Protein AF-A0A954H9X2-F1 (afdb_monomer_lite)

Radius of gyration: 22.0 Å; chains: 1; bounding box: 46×34×61 Å

pLDDT: mean 71.07, std 11.32, range [45.97, 89.25]

Structure (mmCIF, N/CA/C/O backbone):
data_AF-A0A954H9X2-F1
#
_entry.id   AF-A0A954H9X2-F1
#
loop_
_atom_site.group_PDB
_atom_site.id
_atom_site.type_symbol
_atom_site.label_atom_id
_atom_site.label_alt_id
_atom_site.label_comp_id
_atom_site.label_asym_id
_atom_site.label_entity_id
_atom_site.label_seq_id
_atom_site.pdbx_PDB_ins_code
_atom_site.Cartn_x
_atom_site.Cartn_y
_atom_site.Cartn_z
_atom_site.occupancy
_atom_site.B_iso_or_equiv
_atom_site.auth_seq_id
_atom_site.auth_comp_id
_atom_site.auth_asym_id
_atom_site.auth_atom_id
_atom_site.pdbx_PDB_model_num
ATOM 1 N N . MET A 1 1 ? 26.490 26.703 -32.001 1.00 56.34 1 MET A N 1
ATOM 2 C CA . MET A 1 1 ? 26.478 25.242 -31.761 1.00 56.34 1 MET A CA 1
ATOM 3 C C . MET A 1 1 ? 25.417 24.629 -32.663 1.00 56.34 1 MET A C 1
ATOM 5 O O . MET A 1 1 ? 24.267 25.028 -32.555 1.00 56.34 1 MET A O 1
ATOM 9 N N . ARG A 1 2 ? 25.789 23.770 -33.619 1.00 72.12 2 ARG A N 1
ATOM 10 C CA . ARG A 1 2 ? 24.836 23.108 -34.528 1.00 72.12 2 ARG A CA 1
ATOM 11 C C . ARG A 1 2 ? 24.657 21.675 -34.043 1.00 72.12 2 ARG A C 1
ATOM 13 O O . ARG A 1 2 ? 25.590 20.887 -34.146 1.00 72.12 2 ARG A O 1
ATOM 20 N N . PHE A 1 3 ? 23.498 21.368 -33.473 1.00 69.00 3 PHE A N 1
ATOM 21 C CA . PHE A 1 3 ? 23.173 20.006 -33.063 1.00 69.00 3 PHE A CA 1
ATOM 22 C C . PHE A 1 3 ? 22.774 19.196 -34.296 1.00 69.00 3 PHE A C 1
ATOM 24 O O . PHE A 1 3 ? 21.940 19.624 -35.092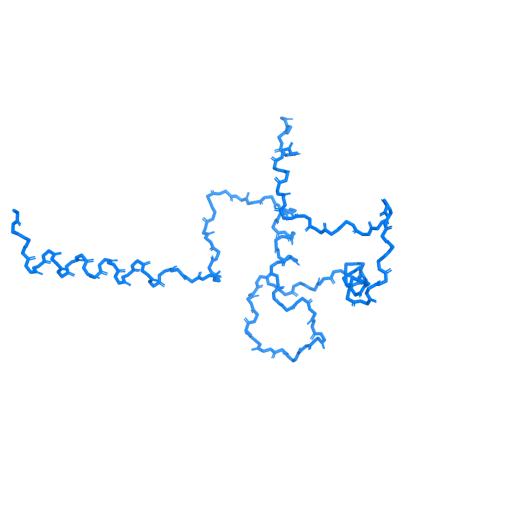 1.00 69.00 3 PHE A O 1
ATOM 31 N N . SER A 1 4 ? 23.420 18.045 -34.478 1.00 80.62 4 SER A N 1
ATOM 32 C CA . SER A 1 4 ? 23.090 17.099 -35.546 1.00 80.62 4 SER A CA 1
ATOM 33 C C . SER A 1 4 ? 21.701 16.502 -35.305 1.00 80.62 4 SER A C 1
ATOM 35 O O . SER A 1 4 ? 21.332 16.240 -34.158 1.00 80.62 4 SER A O 1
ATOM 37 N N . ALA A 1 5 ? 20.954 16.221 -36.377 1.00 80.25 5 ALA A N 1
ATOM 38 C CA . ALA A 1 5 ? 19.668 15.519 -36.309 1.00 80.25 5 ALA A CA 1
ATOM 39 C C . ALA A 1 5 ? 19.776 14.182 -35.549 1.00 80.25 5 ALA A C 1
ATOM 41 O O . ALA A 1 5 ? 18.846 13.777 -34.858 1.00 80.25 5 ALA A O 1
ATOM 42 N N . PHE A 1 6 ? 20.951 13.548 -35.595 1.00 83.31 6 PHE A N 1
ATOM 43 C CA . PHE A 1 6 ? 21.248 12.339 -34.833 1.00 83.31 6 PHE A CA 1
ATOM 44 C C . PHE A 1 6 ? 21.296 12.589 -33.316 1.00 83.31 6 PHE A C 1
ATOM 46 O O . PHE A 1 6 ? 20.767 11.800 -32.539 1.00 83.31 6 PHE A O 1
ATOM 53 N N . GLN A 1 7 ? 21.867 13.719 -32.881 1.00 83.62 7 GLN A N 1
ATOM 54 C CA . GLN A 1 7 ? 21.890 14.093 -31.463 1.00 83.62 7 GLN A CA 1
ATOM 55 C C . GLN A 1 7 ? 20.500 14.466 -30.944 1.00 83.62 7 GLN A C 1
ATOM 57 O O . GLN A 1 7 ? 20.158 14.090 -29.828 1.00 83.62 7 GLN A O 1
ATOM 62 N N . LEU A 1 8 ? 19.678 15.135 -31.760 1.00 87.25 8 LEU A N 1
ATOM 63 C CA . LEU A 1 8 ? 18.277 15.402 -31.418 1.00 87.25 8 LEU A CA 1
ATOM 64 C C . LEU A 1 8 ? 17.459 14.106 -31.309 1.00 87.25 8 LEU A C 1
ATOM 66 O O . LEU A 1 8 ? 16.659 13.976 -30.386 1.00 87.25 8 LEU A O 1
ATOM 70 N N . GLY A 1 9 ? 17.701 13.133 -32.194 1.00 89.12 9 GLY A N 1
ATOM 71 C CA . GLY A 1 9 ? 17.052 11.821 -32.141 1.00 89.12 9 GLY A CA 1
ATOM 72 C C . GLY A 1 9 ? 17.376 11.046 -30.862 1.00 89.12 9 GLY A C 1
ATOM 73 O O . GLY A 1 9 ? 16.467 10.555 -30.197 1.00 89.12 9 GLY A O 1
ATOM 74 N N . ILE A 1 10 ? 18.652 10.998 -30.466 1.00 89.25 10 ILE A N 1
ATOM 75 C CA . ILE A 1 10 ? 19.074 10.348 -29.212 1.00 89.25 10 ILE A CA 1
ATOM 76 C C . ILE A 1 10 ? 18.431 11.027 -27.998 1.00 89.25 10 ILE A C 1
ATOM 78 O O . ILE A 1 10 ? 17.928 10.347 -27.104 1.00 89.25 10 ILE A O 1
ATOM 82 N N . LEU A 1 11 ? 18.421 12.360 -27.970 1.00 88.38 11 LEU A N 1
ATOM 83 C CA . LEU A 1 11 ? 17.889 13.130 -26.847 1.00 88.38 11 LEU A CA 1
ATOM 84 C C . LEU A 1 11 ? 16.371 12.931 -26.703 1.00 88.38 11 LEU A C 1
ATOM 86 O O . LEU A 1 11 ? 15.876 12.739 -25.595 1.00 88.38 11 LEU A O 1
ATOM 90 N N . LEU A 1 12 ? 15.646 12.865 -27.823 1.00 86.00 12 LEU A N 1
ATOM 91 C CA . LEU A 1 12 ? 14.213 12.575 -27.849 1.00 86.00 12 LEU A CA 1
ATOM 92 C C . LEU A 1 12 ? 13.895 11.161 -27.333 1.00 86.00 12 LEU A C 1
ATOM 94 O O . LEU A 1 12 ? 12.987 10.998 -26.519 1.00 86.00 12 LEU A O 1
ATOM 98 N N . VAL A 1 13 ? 14.668 10.150 -27.744 1.00 85.19 13 VAL A N 1
ATOM 99 C CA . VAL A 1 13 ? 14.513 8.769 -27.250 1.00 85.19 13 VAL A CA 1
ATOM 100 C C . VAL A 1 13 ? 14.783 8.689 -25.744 1.00 85.19 13 VAL A C 1
ATOM 102 O O . VAL A 1 13 ? 14.029 8.035 -25.023 1.00 85.19 13 VAL A O 1
ATOM 105 N N . LEU A 1 14 ? 15.802 9.391 -25.243 1.00 82.50 14 LEU A N 1
ATOM 106 C CA . LEU A 1 14 ? 16.102 9.475 -23.809 1.00 82.50 14 LEU A CA 1
ATOM 107 C C . LEU A 1 14 ? 14.959 10.125 -23.015 1.00 82.50 14 LEU A C 1
ATOM 109 O O . LEU A 1 14 ? 14.558 9.595 -21.980 1.00 82.50 14 LEU A O 1
ATOM 113 N N . CYS A 1 15 ? 14.388 11.224 -23.514 1.00 79.19 15 CYS A N 1
ATOM 114 C CA . CYS A 1 15 ? 13.263 11.897 -22.862 1.00 79.19 15 CYS A CA 1
ATOM 115 C C . CYS A 1 15 ? 11.990 11.037 -22.830 1.00 79.19 15 CYS A C 1
ATOM 117 O O . CYS A 1 15 ? 11.305 11.014 -21.810 1.00 79.19 15 CYS A O 1
ATOM 119 N N . LEU A 1 16 ? 11.690 10.305 -23.907 1.00 77.50 16 LEU A N 1
ATOM 120 C CA . LEU A 1 16 ? 10.515 9.425 -23.986 1.00 77.50 16 LEU A CA 1
ATOM 121 C C . LEU A 1 16 ? 10.630 8.196 -23.070 1.00 77.50 16 LEU A C 1
ATOM 123 O O . LEU A 1 16 ? 9.631 7.749 -22.515 1.00 77.50 16 LEU A O 1
ATOM 127 N N . ASN A 1 17 ? 11.839 7.664 -22.870 1.00 71.25 17 ASN A N 1
ATOM 128 C CA . ASN A 1 17 ? 12.058 6.563 -21.927 1.00 71.25 17 ASN A CA 1
ATOM 129 C C . ASN A 1 17 ? 12.061 7.036 -20.464 1.00 71.25 17 ASN A C 1
ATOM 131 O O . ASN A 1 17 ? 11.663 6.284 -19.577 1.00 71.25 17 ASN A O 1
ATOM 135 N N . ALA A 1 18 ? 12.454 8.284 -20.196 1.00 68.19 18 ALA A N 1
ATOM 136 C CA . ALA A 1 18 ? 12.449 8.836 -18.842 1.00 68.19 18 ALA A CA 1
ATOM 137 C C . ALA A 1 18 ? 11.028 9.048 -18.285 1.00 68.19 18 ALA A C 1
ATOM 139 O O . ALA A 1 18 ? 10.811 8.881 -17.085 1.00 68.19 18 ALA A O 1
ATOM 140 N N . THR A 1 19 ? 10.049 9.377 -19.132 1.00 64.94 19 THR A N 1
ATOM 141 C CA . THR A 1 19 ? 8.662 9.612 -18.692 1.00 64.94 19 THR A CA 1
ATOM 142 C C . THR A 1 19 ? 7.858 8.324 -18.493 1.00 64.94 19 THR A C 1
ATOM 144 O O . THR A 1 19 ? 6.927 8.316 -17.692 1.00 64.94 19 THR A O 1
ATOM 147 N N . GLY A 1 20 ? 8.236 7.218 -19.147 1.00 58.81 20 GLY A N 1
ATOM 148 C CA . GLY A 1 20 ? 7.554 5.920 -19.023 1.00 58.81 20 GLY A CA 1
ATOM 149 C C . GLY A 1 20 ? 7.801 5.177 -17.703 1.00 58.81 20 GLY A C 1
ATOM 150 O O . GLY A 1 20 ? 7.015 4.310 -17.328 1.00 58.81 20 GLY A O 1
ATOM 151 N N . CYS A 1 21 ? 8.857 5.528 -16.964 1.00 60.16 21 CYS A N 1
ATOM 152 C CA . CYS A 1 21 ? 9.218 4.864 -15.705 1.00 60.16 21 CYS A CA 1
ATOM 153 C C . CYS A 1 21 ? 8.560 5.480 -14.459 1.00 60.16 21 CYS A C 1
ATOM 155 O O . CYS A 1 21 ? 8.710 4.948 -13.360 1.00 60.16 21 CYS A O 1
ATOM 157 N N . MET A 1 22 ? 7.817 6.582 -14.596 1.00 60.25 22 MET A N 1
ATOM 158 C CA . MET A 1 22 ? 7.109 7.218 -13.481 1.00 60.25 22 MET A CA 1
ATOM 159 C C . MET A 1 22 ? 5.712 6.614 -13.301 1.00 60.25 22 MET A C 1
ATOM 161 O O . MET A 1 22 ? 4.700 7.296 -13.433 1.00 60.25 22 MET A O 1
ATOM 165 N N . ASN A 1 23 ? 5.637 5.318 -12.999 1.00 65.06 23 ASN A N 1
ATOM 166 C CA . ASN A 1 23 ? 4.386 4.730 -12.530 1.00 65.06 23 ASN A CA 1
ATOM 167 C C . ASN A 1 23 ? 4.240 5.041 -11.026 1.00 65.06 23 ASN A C 1
ATOM 169 O O . ASN A 1 23 ? 5.082 4.600 -10.237 1.00 65.06 23 ASN A O 1
ATOM 173 N N . PRO A 1 24 ? 3.187 5.765 -10.603 1.00 60.69 24 PRO A N 1
ATOM 174 C CA . PRO A 1 24 ? 2.974 6.117 -9.198 1.00 60.69 24 PRO A CA 1
ATOM 175 C C . PRO A 1 24 ? 2.761 4.895 -8.288 1.00 60.69 24 PRO A C 1
ATOM 177 O O . PRO A 1 24 ? 2.861 5.021 -7.072 1.00 60.69 24 PRO A O 1
ATOM 180 N N . ASN A 1 25 ? 2.507 3.713 -8.859 1.00 59.69 25 ASN A N 1
ATOM 181 C CA . ASN A 1 25 ? 2.328 2.463 -8.121 1.00 59.69 25 ASN A CA 1
ATOM 182 C C . ASN A 1 25 ? 3.631 1.663 -7.926 1.00 59.69 25 ASN A C 1
ATOM 184 O O . ASN A 1 25 ? 3.595 0.582 -7.339 1.00 59.69 25 ASN A O 1
ATOM 188 N N . ILE A 1 26 ? 4.781 2.140 -8.422 1.00 65.00 26 ILE A N 1
ATOM 189 C CA . ILE A 1 26 ? 6.055 1.418 -8.289 1.00 65.00 26 ILE A CA 1
ATOM 190 C C . ILE A 1 26 ? 6.727 1.758 -6.958 1.00 65.00 26 ILE A C 1
ATOM 192 O O . ILE A 1 26 ? 7.051 2.909 -6.665 1.00 65.00 26 ILE A O 1
ATOM 196 N N . ARG A 1 27 ? 6.997 0.717 -6.164 1.00 66.88 27 ARG A N 1
ATOM 197 C CA . ARG A 1 27 ? 7.857 0.798 -4.982 1.00 66.88 27 ARG A CA 1
ATOM 198 C C . ARG A 1 27 ? 9.311 0.640 -5.435 1.00 66.88 27 ARG A C 1
ATOM 200 O O . ARG A 1 27 ? 9.675 -0.392 -5.991 1.00 66.88 27 ARG A O 1
ATOM 207 N N . TRP A 1 28 ? 10.130 1.666 -5.221 1.00 73.56 28 TRP A N 1
ATOM 208 C CA . TRP A 1 28 ? 11.547 1.625 -5.587 1.00 73.56 28 TRP A CA 1
ATOM 209 C C . TRP A 1 28 ? 12.310 0.601 -4.737 1.00 73.56 28 TRP A C 1
ATOM 211 O O . TRP A 1 28 ? 12.007 0.464 -3.545 1.00 73.56 28 TRP A O 1
ATOM 221 N N . PRO A 1 29 ? 13.304 -0.100 -5.314 1.00 70.56 29 PRO A N 1
ATOM 222 C CA . PRO A 1 29 ? 14.165 -0.982 -4.543 1.00 70.56 2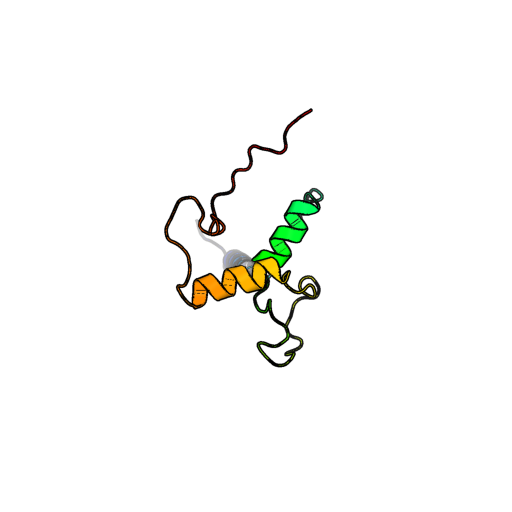9 PRO A CA 1
ATOM 223 C C . PRO A 1 29 ? 14.901 -0.169 -3.474 1.00 70.56 29 PRO A C 1
ATOM 225 O O . PRO A 1 29 ? 15.466 0.889 -3.755 1.00 70.56 29 PRO A O 1
ATOM 228 N N . GLN A 1 30 ? 14.873 -0.655 -2.237 1.00 72.88 30 GLN A N 1
ATOM 229 C CA . GLN A 1 30 ? 15.591 -0.037 -1.126 1.00 72.88 30 GLN A CA 1
ATOM 230 C C . GLN A 1 30 ? 16.984 -0.662 -1.014 1.00 72.88 30 GLN A C 1
ATOM 232 O O . GLN A 1 30 ? 17.131 -1.874 -1.149 1.00 72.88 30 GLN A O 1
ATOM 237 N N . LEU A 1 31 ? 18.010 0.159 -0.758 1.00 79.44 31 LEU A N 1
ATOM 238 C CA . LEU A 1 31 ? 19.380 -0.330 -0.536 1.00 79.44 31 LEU A CA 1
ATOM 239 C C . LEU A 1 31 ? 19.532 -1.124 0.773 1.00 79.44 31 LEU A C 1
ATOM 241 O O . LEU A 1 31 ? 20.482 -1.886 0.919 1.00 79.44 31 LEU A O 1
ATOM 245 N N . PHE A 1 32 ? 18.620 -0.928 1.724 1.00 78.56 32 PHE A N 1
ATOM 246 C CA . PHE A 1 32 ? 18.654 -1.533 3.050 1.00 78.56 32 PHE A CA 1
ATOM 247 C C . PHE A 1 32 ? 17.284 -2.115 3.385 1.00 78.56 32 PHE A C 1
ATOM 249 O O . PHE A 1 32 ? 16.271 -1.618 2.893 1.00 78.56 32 PHE A O 1
ATOM 256 N N . ASN A 1 33 ? 17.257 -3.141 4.238 1.00 72.06 33 ASN A N 1
ATOM 257 C CA . ASN A 1 33 ? 15.996 -3.679 4.734 1.00 72.06 33 ASN A CA 1
ATOM 258 C C . ASN A 1 33 ? 15.303 -2.630 5.616 1.00 72.06 33 ASN A C 1
ATOM 260 O O . ASN A 1 33 ? 15.902 -2.194 6.606 1.00 72.06 33 ASN A O 1
ATOM 264 N N . PRO A 1 34 ? 14.065 -2.223 5.291 1.00 70.56 34 PRO A N 1
ATOM 265 C CA . PRO A 1 34 ? 13.292 -1.383 6.186 1.00 70.56 34 PRO A CA 1
ATOM 266 C C . PRO A 1 34 ? 12.992 -2.146 7.481 1.00 70.56 34 PRO A C 1
ATOM 268 O O . PRO A 1 34 ? 12.862 -3.370 7.492 1.00 70.56 34 PRO A O 1
ATOM 271 N N . ASP A 1 35 ? 12.858 -1.414 8.585 1.00 80.44 35 ASP A N 1
ATOM 272 C CA . ASP A 1 35 ? 12.380 -1.979 9.847 1.00 80.44 35 ASP A CA 1
ATOM 273 C C . ASP A 1 35 ? 11.015 -2.661 9.629 1.00 80.44 35 ASP A C 1
ATOM 275 O O . ASP A 1 35 ? 10.107 -2.057 9.046 1.00 80.44 35 ASP A O 1
ATOM 279 N N . LEU A 1 36 ? 10.847 -3.894 10.120 1.00 75.44 36 LEU A N 1
ATOM 280 C CA . LEU A 1 36 ? 9.640 -4.709 9.930 1.00 75.44 36 LEU A CA 1
ATOM 281 C C . LEU A 1 36 ? 8.376 -3.994 10.428 1.00 75.44 36 LEU A C 1
ATOM 283 O O . LEU A 1 36 ? 7.296 -4.140 9.852 1.00 75.44 36 LEU A O 1
ATOM 287 N N . LEU A 1 37 ? 8.496 -3.189 11.488 1.00 75.50 37 LEU A N 1
ATOM 288 C CA . LEU A 1 37 ? 7.376 -2.391 11.991 1.00 75.50 37 LEU A CA 1
ATOM 289 C C . LEU A 1 37 ? 6.991 -1.272 11.022 1.00 75.50 37 LEU A C 1
ATOM 291 O O . LEU A 1 37 ? 5.806 -0.971 10.863 1.00 75.50 37 LEU A O 1
ATOM 295 N N . SER A 1 38 ? 7.978 -0.652 10.378 1.00 78.94 38 SER A N 1
ATOM 296 C CA . SER A 1 38 ? 7.752 0.403 9.391 1.00 78.94 38 SER A CA 1
ATOM 297 C C . SER A 1 38 ? 7.097 -0.149 8.125 1.00 78.94 38 SER A C 1
ATOM 299 O O . SER A 1 38 ? 6.162 0.461 7.603 1.00 78.94 38 SER A O 1
ATOM 301 N N . GLU A 1 39 ? 7.507 -1.344 7.697 1.00 76.81 39 GLU A N 1
ATOM 302 C CA . GLU A 1 39 ? 6.944 -2.018 6.536 1.00 76.81 39 GLU A CA 1
ATOM 303 C C . GLU A 1 39 ? 5.481 -2.397 6.773 1.00 76.81 39 GLU A C 1
ATOM 305 O O . GLU A 1 39 ? 4.621 -2.012 5.977 1.00 76.81 39 GLU A O 1
ATOM 310 N N . ARG A 1 40 ? 5.166 -3.033 7.909 1.00 75.75 40 ARG A N 1
ATOM 311 C CA . ARG A 1 40 ? 3.779 -3.374 8.273 1.00 75.75 40 ARG A CA 1
ATOM 312 C C . ARG A 1 40 ? 2.879 -2.142 8.313 1.00 75.75 40 ARG A C 1
ATOM 314 O O . ARG A 1 40 ? 1.819 -2.126 7.694 1.00 75.75 40 ARG A O 1
ATOM 321 N N . ARG A 1 41 ? 3.337 -1.056 8.948 1.00 77.94 41 ARG A N 1
ATOM 322 C CA . ARG A 1 41 ? 2.580 0.210 8.975 1.00 77.94 41 ARG A CA 1
ATOM 323 C C . ARG A 1 41 ? 2.392 0.817 7.588 1.00 77.94 41 ARG A C 1
ATOM 325 O O . ARG A 1 41 ? 1.383 1.480 7.359 1.00 77.94 41 ARG A O 1
ATOM 332 N N . SER A 1 42 ? 3.358 0.642 6.686 1.00 77.25 42 SER A N 1
ATOM 333 C CA . SER A 1 42 ? 3.246 1.136 5.312 1.00 77.25 42 SER A CA 1
ATOM 334 C C . SER A 1 42 ? 2.150 0.390 4.548 1.00 77.25 42 SER A C 1
ATOM 336 O O . SER A 1 42 ? 1.329 1.028 3.894 1.00 77.25 42 SER A O 1
ATOM 338 N N . VAL A 1 43 ? 2.071 -0.935 4.702 1.00 78.12 43 VAL A N 1
ATOM 339 C CA . VAL A 1 43 ? 1.033 -1.759 4.069 1.00 78.12 43 VAL A CA 1
ATOM 340 C C . VAL A 1 43 ? -0.351 -1.321 4.547 1.00 78.12 43 VAL A C 1
ATOM 342 O O . VAL A 1 43 ? -1.187 -0.949 3.733 1.00 78.12 43 VAL A O 1
ATOM 345 N N . GLU A 1 44 ? -0.559 -1.208 5.859 1.00 76.25 44 GLU A N 1
ATOM 346 C CA . GLU A 1 44 ? -1.860 -0.799 6.411 1.00 76.25 44 GLU A CA 1
ATOM 347 C C . GLU A 1 44 ? -2.293 0.630 6.030 1.00 76.25 44 GLU A C 1
ATOM 349 O O . GLU A 1 44 ? -3.472 0.988 6.125 1.00 76.25 44 GLU A O 1
ATOM 354 N N . ARG A 1 45 ? -1.337 1.506 5.703 1.00 77.50 45 ARG A N 1
ATOM 355 C CA . ARG A 1 45 ? -1.604 2.912 5.372 1.00 77.50 45 ARG A CA 1
ATOM 356 C C . ARG A 1 45 ? -1.906 3.109 3.894 1.00 77.50 45 ARG A C 1
ATOM 358 O O . ARG A 1 45 ? -2.761 3.927 3.578 1.00 77.50 45 ARG A O 1
ATOM 365 N N . TYR A 1 46 ? -1.171 2.422 3.026 1.00 79.25 46 TYR A N 1
ATOM 366 C CA . TYR A 1 46 ? -1.222 2.645 1.583 1.00 79.25 46 TYR A CA 1
ATOM 367 C C . TYR A 1 46 ? -2.124 1.657 0.844 1.00 79.25 46 TYR A C 1
ATOM 369 O O . TYR A 1 46 ? -2.214 1.761 -0.373 1.00 79.25 46 TYR A O 1
ATOM 377 N N . ASP A 1 47 ? -2.771 0.719 1.543 1.00 79.31 47 ASP A N 1
ATOM 378 C CA . ASP A 1 47 ? -3.776 -0.149 0.929 1.00 79.31 47 ASP A CA 1
ATOM 379 C C . ASP A 1 47 ? -4.973 0.684 0.431 1.00 79.31 47 ASP A C 1
ATOM 381 O O . ASP A 1 47 ? -5.652 1.310 1.259 1.00 79.31 47 ASP A O 1
ATOM 385 N N . PRO A 1 48 ? -5.246 0.716 -0.888 1.00 70.75 48 PRO A N 1
ATOM 386 C CA . PRO A 1 48 ? -6.417 1.400 -1.424 1.00 70.75 48 PRO A CA 1
ATOM 387 C C . PRO A 1 48 ? -7.735 0.683 -1.095 1.00 70.75 48 PRO A C 1
ATOM 389 O O . PRO A 1 48 ? -8.773 1.339 -1.069 1.00 70.75 48 PRO A O 1
ATOM 392 N N . PHE A 1 49 ? -7.710 -0.629 -0.827 1.00 72.62 49 PHE A N 1
ATOM 393 C CA . PHE A 1 49 ? -8.901 -1.450 -0.585 1.00 72.62 49 PHE A CA 1
ATOM 394 C C . PHE A 1 49 ? -8.788 -2.192 0.757 1.00 72.62 49 PHE A C 1
ATOM 396 O O . PHE A 1 49 ? -8.741 -3.413 0.801 1.00 72.62 49 PHE A O 1
ATOM 403 N N . PRO A 1 50 ? -8.741 -1.488 1.893 1.00 71.81 50 PRO A N 1
ATOM 404 C CA . PRO A 1 50 ? -8.449 -2.097 3.191 1.00 71.81 50 PRO A CA 1
ATOM 405 C C . PRO A 1 50 ? -9.518 -3.064 3.712 1.00 71.81 50 PRO A C 1
ATOM 407 O O . PRO A 1 50 ? -9.197 -3.874 4.576 1.00 71.81 50 PRO A O 1
ATOM 410 N N . ASP A 1 51 ? -10.756 -2.956 3.220 1.00 78.94 51 ASP A N 1
ATOM 411 C CA . ASP A 1 51 ? -11.889 -3.789 3.619 1.00 78.94 51 ASP A CA 1
ATOM 412 C C . ASP A 1 51 ? -12.259 -4.757 2.497 1.00 78.94 51 ASP A C 1
ATOM 414 O O . ASP A 1 51 ? -12.539 -4.344 1.371 1.00 78.94 51 ASP A O 1
ATOM 418 N N . GLU A 1 52 ? -12.266 -6.048 2.820 1.00 77.56 52 GLU A N 1
ATOM 419 C CA . GLU A 1 52 ? -12.701 -7.123 1.915 1.00 77.56 52 GLU A CA 1
ATOM 420 C C . GLU A 1 52 ? -14.196 -7.045 1.578 1.00 77.56 52 GLU A C 1
ATOM 422 O O . GLU A 1 52 ? -14.581 -7.329 0.450 1.00 77.56 52 GLU A O 1
ATOM 427 N N . ASP A 1 53 ? -15.026 -6.590 2.518 1.00 80.19 53 ASP A N 1
ATOM 428 C CA . ASP A 1 53 ? -16.484 -6.543 2.344 1.00 80.19 53 ASP A CA 1
ATOM 429 C C . ASP A 1 53 ? -16.972 -5.283 1.611 1.00 80.19 53 ASP A C 1
ATOM 431 O O . ASP A 1 53 ? -18.144 -5.177 1.249 1.00 80.19 53 ASP A O 1
ATOM 435 N N . ALA A 1 54 ? -16.095 -4.294 1.404 1.00 75.88 54 ALA A N 1
ATOM 436 C CA . ALA A 1 54 ? -16.484 -3.008 0.826 1.00 75.88 54 ALA A CA 1
ATOM 437 C C . ALA A 1 54 ? -16.757 -3.087 -0.686 1.00 75.88 54 ALA A C 1
ATOM 439 O O . ALA A 1 54 ? -17.524 -2.282 -1.218 1.00 75.88 54 ALA A O 1
ATOM 440 N N . ALA A 1 55 ? -16.120 -4.027 -1.387 1.00 75.94 55 ALA A N 1
ATOM 441 C CA . ALA A 1 55 ? -16.266 -4.220 -2.823 1.00 75.94 55 ALA A CA 1
ATOM 442 C C . ALA A 1 55 ? -15.954 -5.677 -3.207 1.00 75.94 55 ALA A C 1
ATOM 444 O O . ALA A 1 55 ? -15.165 -6.328 -2.527 1.00 75.94 55 ALA A O 1
ATOM 445 N N . PRO A 1 56 ? -16.520 -6.195 -4.313 1.00 79.31 56 PRO A N 1
ATOM 446 C CA . PRO A 1 56 ? -16.140 -7.506 -4.829 1.00 79.31 56 PRO A CA 1
ATOM 447 C C . PRO A 1 56 ? -14.645 -7.551 -5.176 1.00 79.31 56 PRO A C 1
ATOM 449 O O . PRO A 1 56 ? -14.070 -6.552 -5.611 1.00 79.31 56 PRO A O 1
ATOM 452 N N . GLU A 1 57 ? -14.022 -8.719 -5.021 1.00 78.88 57 GLU A N 1
ATOM 453 C CA . GLU A 1 57 ? -12.605 -8.906 -5.330 1.00 78.88 57 GLU A CA 1
ATOM 454 C C . GLU A 1 57 ? -12.338 -8.646 -6.823 1.00 78.88 57 GLU A C 1
ATOM 456 O O . GLU A 1 57 ? -12.775 -9.388 -7.701 1.00 78.88 57 GLU A O 1
ATOM 461 N N . THR A 1 58 ? -11.615 -7.566 -7.127 1.00 76.56 58 THR A N 1
ATOM 462 C CA . THR A 1 58 ? -11.311 -7.158 -8.507 1.00 76.56 58 THR A CA 1
ATOM 463 C C . THR A 1 58 ? -10.015 -7.765 -9.049 1.00 76.56 58 THR A C 1
ATOM 465 O O . THR A 1 58 ? -9.629 -7.446 -10.170 1.00 76.56 58 THR A O 1
ATOM 468 N N . PHE A 1 59 ? -9.298 -8.587 -8.269 1.00 75.25 59 PHE A N 1
ATOM 469 C CA . PHE A 1 59 ? -7.955 -9.122 -8.578 1.00 75.25 59 PHE A CA 1
ATOM 470 C C . PHE A 1 59 ? -6.899 -8.065 -8.969 1.00 75.25 59 PHE A C 1
ATOM 472 O O . PHE A 1 59 ? -5.797 -8.400 -9.394 1.00 75.25 59 PHE A O 1
ATOM 479 N N . THR A 1 60 ? -7.198 -6.773 -8.806 1.00 77.81 60 THR A N 1
ATOM 480 C CA . THR A 1 60 ? -6.279 -5.659 -9.092 1.00 77.81 60 THR A CA 1
ATOM 481 C C . THR A 1 60 ? -5.433 -5.273 -7.883 1.00 77.81 60 THR A C 1
ATOM 483 O O . THR A 1 60 ? -4.611 -4.359 -7.967 1.00 77.81 60 THR A O 1
ATOM 486 N N . ARG A 1 61 ? -5.657 -5.917 -6.733 1.00 76.75 61 ARG A N 1
ATOM 487 C CA . ARG A 1 61 ? -4.934 -5.625 -5.501 1.00 76.75 61 ARG A CA 1
ATOM 488 C C . ARG A 1 61 ? -3.481 -6.102 -5.629 1.00 76.75 61 ARG A C 1
ATOM 490 O O . ARG A 1 61 ? -3.260 -7.249 -6.020 1.00 76.75 61 ARG A O 1
ATOM 497 N N . PRO A 1 62 ? -2.474 -5.282 -5.279 1.00 77.19 62 PRO A N 1
ATOM 498 C CA . PRO A 1 62 ? -1.098 -5.751 -5.312 1.00 77.19 62 PRO A CA 1
ATOM 499 C C . PRO A 1 62 ? -0.861 -6.860 -4.266 1.00 77.19 62 PRO A C 1
ATOM 501 O O . PRO A 1 62 ? -1.425 -6.788 -3.170 1.00 77.19 62 PRO A O 1
ATOM 504 N N . PRO A 1 63 ? 0.027 -7.838 -4.538 1.00 74.12 63 PRO A N 1
ATOM 505 C CA . PRO A 1 63 ? 0.265 -8.990 -3.656 1.00 74.12 63 PRO A CA 1
ATOM 506 C C . PRO A 1 63 ? 0.741 -8.646 -2.240 1.00 74.12 63 PRO A C 1
ATOM 508 O O . PRO A 1 63 ? 0.694 -9.482 -1.348 1.00 74.12 63 PRO A O 1
ATOM 511 N N . SER A 1 64 ? 1.234 -7.430 -2.018 1.00 72.62 64 SER A N 1
ATOM 512 C CA . SER A 1 64 ? 1.688 -6.962 -0.708 1.00 72.62 64 SER A CA 1
ATOM 513 C C . SER A 1 64 ? 0.557 -6.480 0.208 1.00 72.62 64 SER A C 1
ATOM 515 O O . SER A 1 64 ? 0.823 -6.216 1.377 1.00 72.62 64 SER A O 1
ATOM 517 N N . TYR A 1 65 ? -0.683 -6.374 -0.285 1.00 75.25 65 TYR A N 1
ATOM 518 C CA . TYR A 1 65 ? -1.819 -5.792 0.444 1.00 75.25 65 TYR A CA 1
ATOM 519 C C . TYR A 1 65 ? -2.910 -6.810 0.810 1.00 75.25 65 TYR A C 1
ATOM 521 O O . TYR A 1 65 ? -4.068 -6.455 0.955 1.00 75.25 65 TYR A O 1
ATOM 529 N N . VAL A 1 66 ? -2.579 -8.088 0.992 1.00 76.69 66 VAL A N 1
ATOM 530 C CA . VAL A 1 66 ? -3.576 -9.133 1.342 1.00 76.69 66 VAL A CA 1
ATOM 531 C C . VAL A 1 66 ? -4.059 -9.028 2.798 1.00 76.69 66 VAL A C 1
ATOM 533 O O . VAL A 1 66 ? -4.942 -9.755 3.232 1.00 76.69 66 VAL A O 1
ATOM 536 N N . GLN A 1 67 ? -3.449 -8.154 3.597 1.00 78.50 67 GLN A N 1
ATOM 537 C CA . GLN A 1 67 ? -3.679 -8.111 5.033 1.00 78.50 67 GLN A CA 1
ATOM 538 C C . GLN A 1 67 ? -4.763 -7.090 5.392 1.00 78.50 67 GLN A C 1
ATOM 540 O O . GLN A 1 67 ? -4.579 -5.891 5.197 1.00 78.50 67 GLN A O 1
ATOM 545 N N . GLN A 1 68 ? -5.870 -7.578 5.956 1.00 80.31 68 GLN A N 1
ATOM 546 C CA . GLN A 1 68 ? -6.973 -6.747 6.444 1.00 80.31 68 GLN A CA 1
ATOM 547 C C . GLN A 1 68 ? -6.548 -5.837 7.606 1.00 80.31 68 GLN A C 1
ATOM 549 O O . GLN A 1 68 ? -5.686 -6.190 8.422 1.00 80.31 68 GLN A O 1
ATOM 554 N N . ARG A 1 69 ? -7.195 -4.667 7.719 1.00 78.56 69 ARG A N 1
ATOM 555 C CA . ARG A 1 69 ? -7.028 -3.789 8.889 1.00 78.56 69 ARG A CA 1
ATOM 556 C C . ARG A 1 69 ? -7.522 -4.492 10.156 1.00 78.56 69 ARG A C 1
ATOM 558 O O . ARG A 1 69 ? -8.496 -5.237 10.136 1.00 78.56 69 ARG A O 1
ATOM 565 N N . SER A 1 70 ? -6.869 -4.212 11.284 1.00 82.25 70 SER A N 1
ATOM 566 C CA . SER A 1 70 ? -7.330 -4.707 12.584 1.00 82.25 70 SER A CA 1
ATOM 567 C C . SER A 1 70 ? -8.695 -4.119 12.950 1.00 82.25 70 SER A C 1
ATOM 569 O O . SER A 1 70 ? -8.975 -2.954 12.658 1.00 82.25 70 SER A O 1
ATOM 571 N N . GLU A 1 71 ? -9.524 -4.892 13.656 1.00 83.00 71 GLU A N 1
ATOM 572 C CA . GLU A 1 71 ? -10.868 -4.460 14.073 1.00 83.00 71 GLU A CA 1
ATOM 573 C C . GLU A 1 71 ? -10.844 -3.142 14.856 1.00 83.00 71 GLU A C 1
ATOM 575 O O . GLU A 1 71 ? -11.653 -2.250 14.614 1.00 83.00 71 GLU A O 1
ATOM 580 N N . ALA A 1 72 ? -9.864 -2.975 15.751 1.00 80.94 72 ALA A N 1
ATOM 581 C CA . ALA A 1 72 ? -9.697 -1.751 16.531 1.00 80.94 72 ALA A CA 1
ATOM 582 C C . ALA A 1 72 ? -9.469 -0.518 15.642 1.00 80.94 72 ALA A C 1
ATOM 584 O O . ALA A 1 72 ? -9.968 0.569 15.942 1.00 80.94 72 ALA A O 1
ATOM 585 N N . ARG A 1 73 ? -8.725 -0.681 14.542 1.00 78.19 73 ARG A N 1
ATOM 586 C CA . ARG A 1 73 ? -8.468 0.390 13.581 1.00 78.19 73 ARG A CA 1
ATOM 587 C C . ARG A 1 73 ? -9.683 0.650 12.697 1.00 78.19 73 ARG A C 1
ATOM 589 O O . ARG A 1 73 ? -10.046 1.812 12.544 1.00 78.19 73 ARG A O 1
ATOM 596 N N . ARG A 1 74 ? -10.337 -0.399 12.191 1.00 80.38 74 ARG A N 1
ATOM 597 C CA . ARG A 1 74 ? -11.582 -0.290 11.413 1.00 80.38 74 ARG A CA 1
ATOM 598 C C . ARG A 1 74 ? -12.660 0.449 12.209 1.00 80.38 74 ARG A C 1
ATOM 600 O O . ARG A 1 74 ? -13.224 1.421 11.722 1.00 80.38 74 ARG A O 1
ATOM 607 N N . ALA A 1 75 ? -12.864 0.078 13.474 1.00 83.12 75 A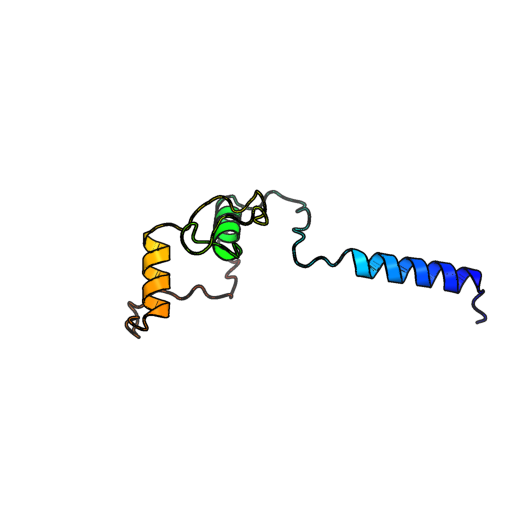LA A N 1
ATOM 608 C CA . ALA A 1 75 ? -13.804 0.755 14.366 1.00 83.12 75 ALA A CA 1
ATOM 609 C C . ALA A 1 75 ? -13.415 2.219 14.632 1.00 83.12 75 ALA A C 1
ATOM 611 O O . ALA A 1 75 ? -14.283 3.085 14.726 1.00 83.12 75 ALA A O 1
ATOM 612 N N . ALA A 1 76 ? -12.119 2.522 14.758 1.00 80.88 76 ALA A N 1
ATOM 613 C CA . ALA A 1 76 ? -11.657 3.899 14.909 1.00 80.88 76 ALA A CA 1
ATOM 614 C C . ALA A 1 76 ? -11.930 4.733 13.648 1.00 80.88 76 ALA A C 1
ATOM 616 O O . ALA A 1 76 ? -12.417 5.850 13.771 1.00 80.88 76 ALA A O 1
ATOM 617 N N . GLU A 1 77 ? -11.662 4.194 12.458 1.00 79.12 77 GLU A N 1
ATOM 618 C CA . GLU A 1 77 ? -11.924 4.847 11.169 1.00 79.12 77 GLU A CA 1
ATOM 619 C C . GLU A 1 77 ? -13.427 5.042 10.929 1.00 79.12 77 GLU A C 1
ATOM 621 O O . GLU A 1 77 ? -13.846 6.128 10.539 1.00 79.12 77 GLU A O 1
ATOM 626 N N . GLN A 1 78 ? -14.255 4.054 11.272 1.00 81.81 78 GLN A N 1
ATOM 627 C CA . GLN A 1 78 ? -15.711 4.166 11.204 1.00 81.81 78 GLN A CA 1
ATOM 628 C C . GLN A 1 78 ? -16.243 5.313 12.074 1.00 81.81 78 GLN A C 1
ATOM 630 O O . GLN A 1 78 ? -17.049 6.111 11.606 1.00 81.81 78 GLN A O 1
ATOM 635 N N . ARG A 1 79 ? -15.721 5.488 13.296 1.00 79.12 79 ARG A N 1
ATOM 636 C CA . ARG A 1 79 ? -16.080 6.637 14.152 1.00 79.12 79 ARG A CA 1
ATOM 637 C C . ARG A 1 79 ? -15.693 7.984 13.539 1.00 79.12 79 ARG A C 1
ATOM 639 O O . ARG A 1 79 ? -16.371 8.979 13.788 1.00 79.12 79 ARG A O 1
ATOM 646 N N . ILE A 1 80 ? -14.610 8.031 12.752 1.00 75.81 80 ILE A N 1
ATOM 647 C CA . ILE A 1 80 ? -14.227 9.234 11.998 1.00 75.81 80 ILE A CA 1
ATOM 648 C C . ILE A 1 80 ? -15.288 9.536 10.935 1.00 75.81 80 ILE A C 1
ATOM 650 O O . ILE A 1 80 ? -15.737 10.677 10.847 1.00 75.81 80 ILE A O 1
ATOM 654 N N . TYR A 1 81 ? -15.718 8.530 10.168 1.00 75.44 81 TYR A N 1
ATOM 655 C CA . TYR A 1 81 ? -16.751 8.692 9.137 1.00 75.44 81 TYR A CA 1
ATOM 656 C C . TYR A 1 81 ? -18.128 9.042 9.711 1.00 75.44 81 TYR A C 1
ATOM 658 O O . TYR A 1 81 ? -18.841 9.862 9.141 1.00 75.44 81 TYR A O 1
ATOM 666 N N . GLU A 1 82 ? -18.482 8.469 10.858 1.00 83.19 82 GLU A N 1
ATOM 667 C CA . GLU A 1 82 ? -19.735 8.745 11.570 1.00 83.19 82 GLU A CA 1
ATOM 668 C C . GLU A 1 82 ? -19.728 10.101 12.299 1.00 83.19 82 GLU A C 1
ATOM 670 O O . GLU A 1 82 ? -20.745 10.509 12.856 1.00 83.19 82 GLU A O 1
ATOM 675 N N . GLY A 1 83 ? -18.591 10.808 12.329 1.00 71.81 83 GLY A N 1
ATOM 676 C CA . GLY A 1 83 ? -18.458 12.094 13.017 1.00 71.81 83 GLY A CA 1
ATOM 677 C C . GLY A 1 83 ? -18.573 11.998 14.543 1.00 71.81 83 GLY A C 1
ATOM 678 O O . GLY A 1 83 ? -18.707 13.019 15.214 1.00 71.81 83 GLY A O 1
ATOM 679 N N . SER A 1 84 ? -18.496 10.792 15.111 1.00 67.00 84 SER A N 1
ATOM 680 C CA . SER A 1 84 ? -18.669 10.521 16.545 1.00 67.00 84 SER A CA 1
ATOM 681 C C . SER A 1 84 ? -17.371 10.660 17.351 1.00 67.00 84 SER A C 1
ATOM 683 O O . SER A 1 84 ? -17.298 10.260 18.516 1.00 67.00 84 SER A O 1
ATOM 685 N N . LEU A 1 85 ? -16.326 11.242 16.754 1.00 63.88 85 LEU A N 1
ATOM 686 C CA . LEU A 1 85 ? -15.060 11.497 17.432 1.00 63.88 85 LEU A CA 1
ATOM 687 C C . LEU A 1 85 ? -15.260 12.518 18.560 1.00 63.88 85 LEU A C 1
ATOM 689 O O . LEU A 1 85 ? -15.618 13.667 18.285 1.00 63.88 85 LEU A O 1
ATOM 693 N N . PRO A 1 86 ? -14.952 12.172 19.821 1.00 58.16 86 PRO A N 1
ATOM 694 C CA . PRO A 1 86 ? -14.878 13.175 20.866 1.00 58.16 86 PRO A CA 1
ATOM 695 C C . PRO A 1 86 ? -13.729 14.137 20.533 1.00 58.16 86 PRO A C 1
ATOM 697 O O . PRO A 1 86 ? -12.554 13.763 20.560 1.00 58.16 86 PRO A O 1
ATOM 700 N N . SER A 1 87 ? -14.070 15.383 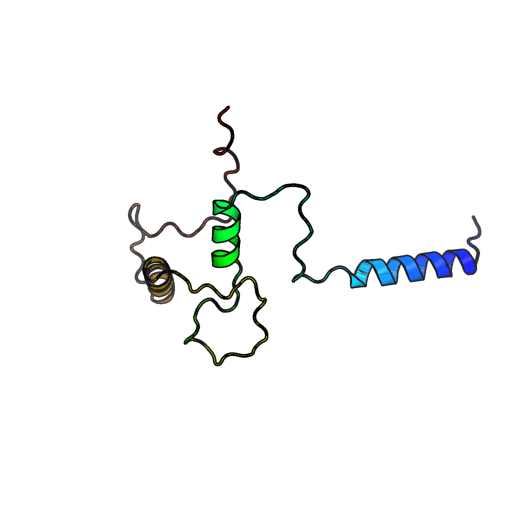20.201 1.00 52.16 87 SER A N 1
ATOM 701 C CA . SER A 1 87 ? -13.110 16.473 20.028 1.00 52.16 87 SER A CA 1
ATOM 702 C C . SER A 1 87 ? -12.519 16.830 21.396 1.00 52.16 87 SER A C 1
ATOM 704 O O . SER A 1 87 ? -13.083 17.625 22.144 1.00 52.16 87 SER A O 1
ATOM 706 N N . GLY A 1 88 ? -11.407 16.196 21.768 1.00 58.44 88 GLY A N 1
ATOM 707 C CA . GLY A 1 88 ? -10.728 16.420 23.044 1.00 58.44 88 GLY A CA 1
ATOM 708 C C . GLY A 1 88 ? -9.393 15.673 23.149 1.00 58.44 88 GLY A C 1
ATOM 709 O O . GLY A 1 88 ? -9.055 14.890 22.262 1.00 58.44 88 GLY A O 1
ATOM 710 N N . PRO A 1 89 ? -8.623 15.861 24.238 1.00 57.62 89 PRO A N 1
ATOM 711 C CA . PRO A 1 89 ? -7.308 15.229 24.436 1.00 57.62 89 PRO A CA 1
ATOM 712 C C . PRO A 1 89 ? -7.345 13.688 24.504 1.00 57.62 89 PRO A C 1
ATOM 714 O O . PRO A 1 89 ? -6.296 13.050 24.439 1.00 57.62 89 PRO A O 1
ATOM 717 N N . ALA A 1 90 ? -8.539 13.097 24.612 1.00 55.34 90 ALA A N 1
ATOM 718 C CA . ALA A 1 90 ? -8.798 11.657 24.583 1.00 55.34 90 ALA A CA 1
ATOM 719 C C . ALA A 1 90 ? -9.318 11.144 23.220 1.00 55.34 90 ALA A C 1
ATOM 721 O O . ALA A 1 90 ? -9.656 9.967 23.097 1.00 55.34 90 ALA A O 1
ATOM 722 N N . GLY A 1 91 ? -9.415 12.008 22.203 1.00 53.59 91 GLY A N 1
ATOM 723 C CA . GLY A 1 91 ? -9.841 11.619 20.860 1.00 53.59 91 GLY A CA 1
ATOM 724 C C . GLY A 1 91 ? -8.813 10.717 20.155 1.00 53.59 91 GLY A C 1
ATOM 725 O O . GLY A 1 91 ? -7.617 10.785 20.464 1.00 53.59 91 GLY A O 1
ATOM 726 N N . PRO A 1 92 ? -9.238 9.871 19.196 1.00 52.31 92 PRO A N 1
ATOM 727 C CA . PRO A 1 92 ? -8.322 9.088 18.373 1.00 52.31 92 PRO A CA 1
ATOM 728 C C . PRO A 1 92 ? -7.288 9.999 17.714 1.00 52.31 92 PRO A C 1
ATOM 730 O O . PRO A 1 92 ? -7.635 10.969 17.039 1.00 52.31 92 PRO A O 1
ATOM 733 N N . ARG A 1 93 ? -6.000 9.695 17.908 1.00 57.69 93 ARG A N 1
ATOM 734 C CA . ARG A 1 93 ? -4.930 10.399 17.200 1.00 57.69 93 ARG A CA 1
ATOM 735 C C . ARG A 1 93 ? -5.086 10.105 15.716 1.00 57.69 93 ARG A C 1
ATOM 737 O O . ARG A 1 93 ? -4.779 9.001 15.270 1.00 57.69 93 ARG A O 1
ATOM 744 N N . VAL A 1 94 ? -5.557 11.094 14.964 1.00 54.31 94 VAL A N 1
ATOM 745 C CA . VAL A 1 94 ? -5.546 11.038 13.503 1.00 54.31 94 VAL A CA 1
ATOM 746 C C . VAL A 1 94 ? -4.086 10.830 13.083 1.00 54.31 94 VAL A C 1
ATOM 748 O O . VAL A 1 94 ? -3.217 11.546 13.597 1.00 54.31 94 VAL A O 1
ATOM 751 N N . PRO A 1 95 ? -3.766 9.834 12.238 1.00 54.59 95 PRO A N 1
ATOM 752 C CA . PRO A 1 95 ? -2.388 9.584 11.853 1.00 54.59 95 PRO A CA 1
ATOM 753 C C . PRO A 1 95 ? -1.817 10.834 11.176 1.00 54.59 95 PRO A C 1
ATOM 755 O O . PRO A 1 95 ? -2.202 11.181 10.063 1.00 54.59 95 PRO A O 1
ATOM 758 N N . SER A 1 96 ? -0.905 11.530 11.857 1.00 52.66 96 SER A N 1
ATOM 759 C CA . SER A 1 96 ? -0.221 12.679 11.279 1.00 52.66 96 SER A CA 1
ATOM 760 C C . SER A 1 96 ? 0.733 12.195 10.187 1.00 52.66 96 SER A C 1
ATOM 762 O O . SER A 1 96 ? 1.490 11.240 10.371 1.00 52.66 96 SER A O 1
ATOM 764 N N . THR A 1 97 ? 0.724 12.871 9.041 1.00 51.78 97 THR A N 1
ATOM 765 C CA . THR A 1 97 ? 1.690 12.651 7.950 1.00 51.78 97 THR A CA 1
ATOM 766 C C . THR A 1 97 ? 3.102 13.128 8.310 1.00 51.78 97 THR A C 1
ATOM 768 O O . THR A 1 97 ? 4.048 12.891 7.561 1.00 51.78 97 THR A O 1
ATOM 771 N N . SER A 1 98 ? 3.275 13.769 9.471 1.00 51.47 98 SER A N 1
ATOM 772 C CA . SER A 1 98 ? 4.572 14.194 9.983 1.00 51.47 98 SER A CA 1
ATOM 773 C C . SER A 1 98 ? 5.381 12.996 10.492 1.00 51.47 98 SER A C 1
ATOM 775 O O . SER A 1 98 ? 5.165 12.458 11.579 1.00 51.47 98 SER A O 1
ATOM 777 N N . TYR A 1 99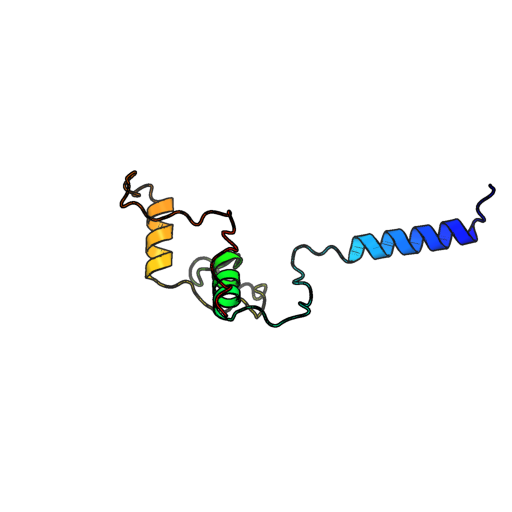 ? 6.355 12.574 9.689 1.00 48.38 99 TYR A N 1
ATOM 778 C CA . TYR A 1 99 ? 7.376 11.617 10.097 1.00 48.38 99 TYR A CA 1
ATOM 779 C C . TYR A 1 99 ? 8.220 12.208 11.236 1.00 48.38 99 TYR A C 1
ATOM 781 O O . TYR A 1 99 ? 9.088 13.048 1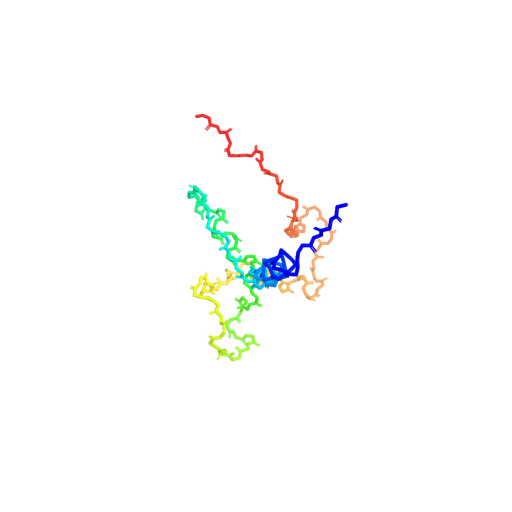1.004 1.00 48.38 99 TYR A O 1
ATOM 789 N N . ARG A 1 100 ? 8.028 11.740 12.476 1.00 45.97 100 ARG A N 1
ATOM 790 C CA . ARG A 1 100 ? 9.024 11.929 13.541 1.00 45.97 100 ARG A CA 1
ATOM 791 C C . ARG A 1 100 ? 10.072 10.823 13.435 1.00 45.97 100 ARG A C 1
ATOM 793 O O . ARG A 1 100 ? 10.029 9.841 14.166 1.00 45.97 100 ARG A O 1
ATOM 800 N N . ASN A 1 101 ? 11.019 10.999 12.518 1.00 48.56 101 ASN A N 1
ATOM 801 C CA . ASN A 1 101 ? 12.125 10.070 12.245 1.00 48.56 101 ASN A CA 1
ATOM 802 C C . ASN A 1 101 ? 13.204 10.019 13.355 1.00 48.56 101 ASN A C 1
ATOM 804 O O . ASN A 1 101 ? 14.337 9.631 13.109 1.00 48.56 101 ASN A O 1
ATOM 808 N N . SER A 1 102 ? 12.891 10.432 14.587 1.00 50.06 102 SER A N 1
ATOM 809 C CA . SER A 1 102 ? 13.891 10.680 15.634 1.00 50.06 102 SER A CA 1
ATOM 810 C C . SER A 1 102 ? 13.909 9.648 16.768 1.00 50.06 102 SER A C 1
ATOM 812 O O . SER A 1 102 ? 14.447 9.952 17.829 1.00 50.06 102 SER A O 1
ATOM 814 N N . GLN A 1 103 ? 13.279 8.476 16.625 1.00 50.22 103 GLN A N 1
ATOM 815 C CA . GLN A 1 103 ? 13.176 7.507 17.734 1.00 50.22 103 GLN A CA 1
ATOM 816 C C . GLN A 1 103 ? 13.790 6.123 17.479 1.00 50.22 103 GLN A C 1
ATOM 818 O O . GLN A 1 103 ? 13.651 5.256 18.333 1.00 50.22 103 GLN A O 1
ATOM 823 N N . VAL A 1 104 ? 14.536 5.923 16.388 1.00 52.19 104 VAL A N 1
ATOM 824 C CA . VAL A 1 104 ? 15.249 4.652 16.133 1.00 52.19 104 VAL A CA 1
ATOM 825 C C . VAL A 1 104 ? 16.742 4.894 15.889 1.00 52.19 104 VAL A C 1
ATOM 827 O O . VAL A 1 104 ? 17.331 4.412 14.934 1.00 52.19 104 VAL A O 1
ATOM 830 N N . VAL A 1 105 ? 17.364 5.683 16.765 1.00 51.50 105 VAL A N 1
ATOM 831 C CA . VAL A 1 105 ? 18.812 5.611 16.992 1.00 51.50 105 VAL A CA 1
ATOM 832 C C . VAL A 1 105 ? 19.001 5.513 18.497 1.00 51.50 105 VAL A C 1
ATOM 834 O O . VAL A 1 105 ? 18.970 6.517 19.208 1.00 51.50 105 VAL A O 1
ATOM 837 N N . ARG A 1 106 ? 19.135 4.291 19.005 1.00 51.59 106 ARG A N 1
ATOM 838 C CA . ARG A 1 106 ? 19.887 4.060 20.236 1.00 51.59 106 ARG A CA 1
ATOM 839 C C . ARG A 1 106 ? 20.951 3.004 19.927 1.00 51.59 106 ARG A C 1
ATOM 841 O O . ARG A 1 106 ? 20.593 2.030 19.265 1.00 51.59 106 ARG A O 1
ATOM 848 N N . PRO A 1 107 ? 22.215 3.269 20.298 1.00 51.88 107 PRO A N 1
ATOM 849 C CA . PRO A 1 107 ? 23.330 2.354 20.084 1.00 51.88 107 PRO A CA 1
ATOM 850 C C . PRO A 1 107 ? 23.151 1.046 20.858 1.00 51.88 107 PRO A C 1
ATOM 852 O O . PRO A 1 107 ? 22.442 1.068 21.894 1.00 51.88 107 PRO A O 1
#

Secondary structure (DSSP, 8-state):
----HHHHHHHHHHHHHHHHT--TTPPPPPSSPPPHHHHHHHHHHH-S---STTS---S-S-GGG-PPPPHHHHHHHHHHHTT----STTS-----S-----SS---

Sequence (107 aa):
MRFSAFQLGILLVLCLNATGCMNPNIRWPQLFNPDLLSERRSVERYDPFPDEDAAPETFTRPPSYVQQRSEARRAAEQRIYEGSLPSGPAGPRVPSTSYRNSQVVRP

Foldseek 3Di:
DDDDPVNVVVVVVVVVVVVVPPDVPDDDDDPDDDDPVVLVVVLCVPFPCQDPPPDPCPVPGPPSNPDHDDPVVVVLVVCVVVVVFDPDPPGPDDDDPDDPVPPPDDD